Protein AF-A0A382SSI9-F1 (afdb_monomer_lite)

Structure (mmCIF, N/CA/C/O backbone):
data_AF-A0A382SSI9-F1
#
_entry.id   AF-A0A382SSI9-F1
#
loop_
_atom_site.group_PDB
_atom_site.id
_atom_site.type_symbol
_atom_site.label_atom_id
_atom_site.label_alt_id
_atom_site.label_comp_id
_atom_site.label_asym_id
_atom_site.label_entity_id
_atom_site.label_seq_id
_atom_site.pdbx_PDB_ins_code
_atom_site.Cartn_x
_atom_site.Cartn_y
_atom_site.Cartn_z
_atom_site.occupancy
_atom_site.B_iso_or_equiv
_atom_site.auth_seq_id
_atom_site.auth_comp_id
_atom_site.auth_asym_id
_atom_site.auth_atom_id
_atom_site.pdbx_PDB_model_num
ATOM 1 N N . ASP A 1 1 ? -12.653 9.758 23.344 1.00 43.72 1 ASP A N 1
ATOM 2 C CA . ASP A 1 1 ? -11.294 10.185 23.693 1.00 43.72 1 ASP A CA 1
ATOM 3 C C . ASP A 1 1 ? -10.363 9.436 22.756 1.00 43.72 1 ASP A C 1
ATOM 5 O O . ASP A 1 1 ? -10.110 8.259 22.970 1.00 43.72 1 ASP A O 1
ATOM 9 N N . THR A 1 2 ? -10.049 10.027 21.603 1.00 40.91 2 THR A N 1
ATOM 10 C CA . THR A 1 2 ? -9.311 9.336 20.533 1.00 40.91 2 THR A CA 1
ATOM 11 C C . THR A 1 2 ? -8.119 10.198 20.173 1.00 40.91 2 THR A C 1
ATOM 13 O O . THR A 1 2 ? -8.147 10.997 19.238 1.00 40.91 2 THR A O 1
ATOM 16 N N . SER A 1 3 ? -7.083 10.095 20.992 1.00 41.19 3 SER A N 1
ATOM 17 C CA . SER A 1 3 ? -5.764 10.627 20.696 1.00 41.19 3 SER A CA 1
ATOM 18 C C . SER A 1 3 ? -5.210 9.874 19.486 1.00 41.19 3 SER A C 1
ATOM 20 O O . SER A 1 3 ? -4.774 8.733 19.590 1.00 41.19 3 SER A O 1
ATOM 22 N N . VAL A 1 4 ? -5.247 10.513 18.317 1.00 52.16 4 VAL A N 1
ATOM 23 C CA . VAL A 1 4 ? -4.489 10.060 17.148 1.00 52.16 4 VAL A CA 1
ATOM 24 C C . VAL A 1 4 ? -3.039 10.443 17.412 1.00 52.16 4 VAL A C 1
ATOM 26 O O . VAL A 1 4 ? -2.714 11.631 17.464 1.00 52.16 4 VAL A O 1
ATOM 29 N N . GLY A 1 5 ? -2.180 9.451 17.641 1.00 47.81 5 GLY A N 1
ATOM 30 C CA . GLY A 1 5 ? -0.743 9.680 17.709 1.00 47.81 5 GLY A CA 1
ATOM 31 C C . GLY A 1 5 ? -0.292 10.286 16.387 1.00 47.81 5 GLY A C 1
ATOM 32 O O . GLY A 1 5 ? -0.384 9.641 15.354 1.00 47.81 5 GLY A O 1
ATOM 33 N N . ILE A 1 6 ? 0.136 11.547 16.392 1.00 51.38 6 ILE A N 1
ATOM 34 C CA . ILE A 1 6 ? 0.743 12.154 15.210 1.00 51.38 6 ILE A CA 1
ATOM 35 C C . ILE A 1 6 ? 2.222 11.801 15.280 1.00 51.38 6 ILE A C 1
ATOM 37 O O . ILE A 1 6 ? 2.952 12.383 16.085 1.00 51.38 6 ILE A O 1
ATOM 41 N N . SER A 1 7 ? 2.676 10.858 14.452 1.00 58.22 7 SER A N 1
ATOM 42 C CA . SER A 1 7 ? 4.112 10.660 14.269 1.00 58.22 7 SER A CA 1
ATOM 43 C C . SER A 1 7 ? 4.765 11.991 13.879 1.00 58.22 7 SER A C 1
ATOM 45 O O . SER A 1 7 ? 4.424 12.631 12.878 1.00 58.22 7 SER A O 1
ATOM 47 N N . LEU A 1 8 ? 5.732 12.418 14.695 1.00 55.09 8 LEU A N 1
ATOM 48 C CA . LEU A 1 8 ? 6.500 13.647 14.499 1.00 55.09 8 LEU A CA 1
ATOM 49 C C . LEU A 1 8 ? 7.387 13.588 13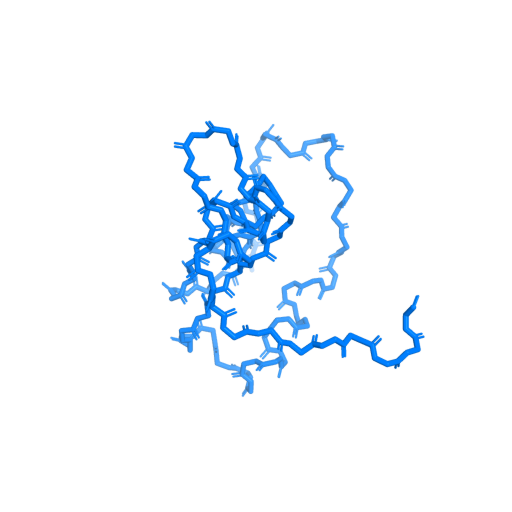.250 1.00 55.09 8 LEU A C 1
ATOM 51 O O . LEU A 1 8 ? 8.018 14.575 12.922 1.00 55.09 8 LEU A O 1
ATOM 55 N N . GLN A 1 9 ? 7.437 12.475 12.521 1.00 54.09 9 GLN A N 1
ATOM 56 C CA . GLN A 1 9 ? 8.229 12.327 11.295 1.00 54.09 9 GLN A CA 1
ATOM 57 C C . GLN A 1 9 ? 7.474 12.826 10.041 1.00 54.09 9 GLN A C 1
ATOM 59 O O . GLN A 1 9 ? 8.002 12.790 8.928 1.00 54.09 9 GLN A O 1
ATOM 64 N N . ASN A 1 10 ? 6.233 13.304 10.207 1.00 57.75 10 ASN A N 1
ATOM 65 C CA . ASN A 1 10 ? 5.243 13.378 9.126 1.00 57.75 10 ASN A CA 1
ATOM 66 C C . ASN A 1 10 ? 4.952 14.787 8.598 1.00 57.75 10 ASN A C 1
ATOM 68 O O . ASN A 1 10 ? 4.186 14.935 7.646 1.00 57.75 10 ASN A O 1
ATOM 72 N N . PHE A 1 11 ? 5.549 15.833 9.172 1.00 59.03 11 PHE A N 1
ATOM 73 C CA . PHE A 1 11 ? 5.143 17.224 8.919 1.00 59.03 11 PHE A CA 1
ATOM 74 C C . PHE A 1 11 ? 5.371 17.717 7.477 1.00 59.03 11 PHE A C 1
ATOM 76 O O . PHE A 1 11 ? 4.734 18.681 7.061 1.00 59.03 11 PHE A O 1
ATOM 83 N N . LEU A 1 12 ? 6.220 17.049 6.685 1.00 65.69 12 LEU A N 1
ATOM 84 C CA . LEU A 1 12 ? 6.439 17.397 5.271 1.00 65.69 12 LEU A CA 1
ATOM 85 C C . LEU A 1 12 ? 5.525 16.640 4.295 1.00 65.69 12 LEU A C 1
ATOM 87 O O . LEU A 1 12 ? 5.475 16.986 3.113 1.00 65.69 12 LEU A O 1
ATOM 91 N N . LYS A 1 13 ? 4.809 15.598 4.739 1.00 73.31 13 LYS A N 1
ATOM 92 C CA . LYS A 1 13 ? 3.983 14.776 3.845 1.00 73.31 13 LYS A CA 1
ATOM 93 C C . LYS A 1 13 ? 2.527 15.233 3.882 1.00 73.31 13 LYS A C 1
ATOM 95 O O . LYS A 1 13 ? 1.865 15.187 4.912 1.00 73.31 13 LYS A O 1
ATOM 100 N N . LYS A 1 14 ? 1.990 15.613 2.718 1.00 82.94 14 LYS A N 1
ATOM 101 C CA . LYS A 1 14 ? 0.559 15.903 2.558 1.00 82.94 14 LYS A CA 1
ATOM 102 C C . LYS A 1 14 ? -0.235 14.596 2.577 1.00 82.94 14 LYS A C 1
ATOM 104 O O . LYS A 1 14 ? -0.161 13.807 1.638 1.00 82.94 14 LYS A O 1
ATOM 109 N N . ILE A 1 15 ? -1.013 14.392 3.635 1.00 82.94 15 ILE A N 1
ATOM 110 C CA . ILE A 1 15 ? -1.892 13.231 3.796 1.00 82.94 15 ILE A CA 1
ATOM 111 C C . ILE A 1 15 ? -3.321 13.633 3.440 1.00 82.94 15 ILE A C 1
ATOM 113 O O . ILE A 1 15 ? -3.826 14.663 3.891 1.00 82.94 15 ILE A O 1
ATOM 117 N N . ARG A 1 16 ? -4.009 12.793 2.668 1.00 89.44 16 ARG A N 1
ATOM 118 C CA . ARG A 1 16 ? -5.457 12.903 2.492 1.00 89.44 16 ARG A CA 1
ATOM 119 C C . ARG A 1 16 ? -6.139 12.271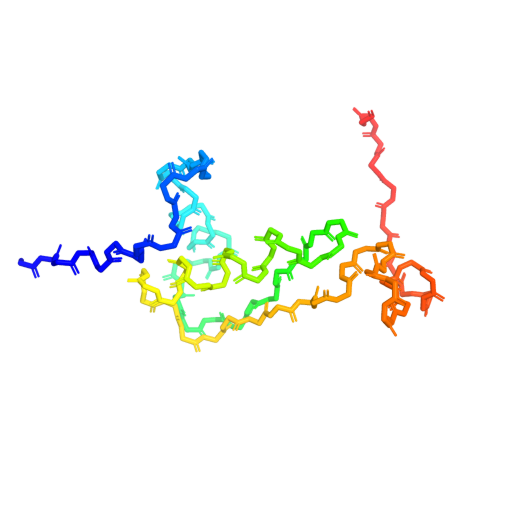 3.704 1.00 89.44 16 ARG A C 1
ATOM 121 O O . ARG A 1 16 ? -6.071 11.061 3.867 1.00 89.44 16 ARG A O 1
ATOM 128 N N . LYS A 1 17 ? -6.813 13.080 4.528 1.00 87.38 17 LYS A N 1
ATOM 129 C CA . LYS A 1 17 ? -7.442 12.645 5.796 1.00 87.38 17 LYS A CA 1
ATOM 130 C C . LYS A 1 17 ? -8.356 11.422 5.660 1.00 87.38 17 LYS A C 1
ATOM 132 O O . LYS A 1 17 ? -8.421 10.610 6.566 1.00 87.38 17 LYS A O 1
ATOM 137 N N . GLN A 1 18 ? -9.028 11.291 4.520 1.00 93.25 18 GLN A N 1
ATOM 138 C CA . GLN A 1 18 ? -9.979 10.214 4.252 1.00 93.25 18 GLN A CA 1
ATOM 139 C C . GLN A 1 18 ? -9.304 8.882 3.855 1.00 93.25 18 GLN A C 1
ATOM 141 O O . GLN A 1 18 ? -9.978 7.871 3.716 1.00 93.25 18 GLN A O 1
ATOM 146 N N . PHE A 1 19 ? -7.976 8.848 3.698 1.00 94.19 19 PHE A N 1
ATOM 147 C CA . PHE A 1 19 ? -7.261 7.649 3.256 1.00 94.19 19 PHE A CA 1
ATOM 148 C C . PHE A 1 19 ? -7.522 6.398 4.118 1.00 94.19 19 PHE A C 1
ATOM 150 O O . PHE A 1 19 ? -7.888 5.388 3.523 1.00 94.19 19 PHE A O 1
ATOM 157 N N . PRO A 1 20 ? -7.434 6.425 5.466 1.00 94.81 20 PRO A N 1
ATOM 158 C CA . PRO A 1 20 ? -7.724 5.236 6.273 1.00 94.81 20 PRO A CA 1
ATOM 159 C C . PRO A 1 20 ? -9.158 4.720 6.105 1.00 94.81 20 PRO A C 1
ATOM 161 O O . PRO A 1 20 ? -9.367 3.517 6.006 1.00 94.81 20 PRO A O 1
ATOM 164 N N . ASN A 1 21 ? -10.140 5.619 5.997 1.00 96.12 21 ASN A N 1
ATOM 165 C CA . ASN A 1 21 ? -11.542 5.241 5.798 1.00 96.12 21 ASN A CA 1
ATOM 166 C C . ASN A 1 21 ? -11.774 4.570 4.438 1.00 96.12 21 ASN A C 1
ATOM 168 O O . ASN A 1 21 ? -12.560 3.633 4.346 1.00 96.12 21 ASN A O 1
ATOM 172 N N . ASP A 1 22 ? -11.083 5.018 3.389 1.00 97.19 22 ASP A N 1
ATOM 173 C CA . ASP A 1 22 ? -11.185 4.375 2.077 1.00 97.19 22 ASP A CA 1
ATOM 174 C C . ASP A 1 22 ? -10.547 2.986 2.079 1.00 97.19 22 ASP A C 1
ATOM 176 O O . ASP A 1 22 ? -11.065 2.072 1.442 1.00 97.19 22 ASP A O 1
ATOM 180 N N . VAL A 1 23 ? -9.441 2.812 2.811 1.00 97.00 23 VAL A N 1
ATOM 181 C CA . VAL A 1 23 ? -8.841 1.486 3.005 1.00 97.00 23 VAL A CA 1
ATOM 182 C C . VAL A 1 23 ? -9.803 0.593 3.783 1.00 97.00 23 VAL A C 1
ATOM 184 O O . VAL A 1 23 ? -10.042 -0.529 3.363 1.00 97.00 23 VAL A O 1
ATOM 187 N N . LEU A 1 24 ? -10.421 1.095 4.855 1.00 97.81 24 LEU A N 1
ATOM 188 C CA 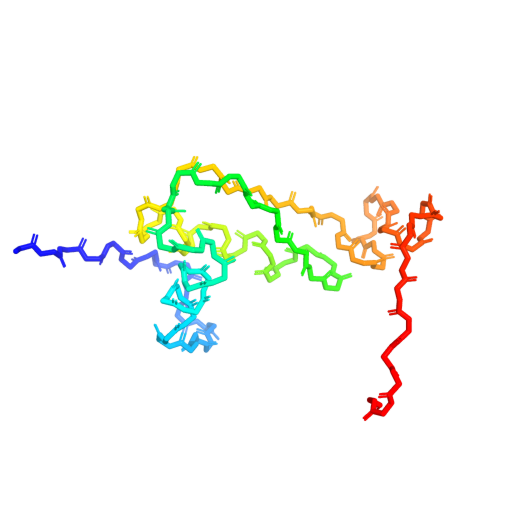. LEU A 1 24 ? -11.416 0.342 5.620 1.00 97.81 24 LEU A CA 1
ATOM 189 C C . LEU A 1 24 ? -12.598 -0.094 4.744 1.00 97.81 24 LEU A C 1
ATOM 191 O O . LEU A 1 24 ? -13.023 -1.244 4.814 1.00 97.81 24 LEU A O 1
ATOM 195 N N . ALA A 1 25 ? -13.094 0.800 3.886 1.00 98.12 25 ALA A N 1
ATOM 196 C CA . ALA A 1 25 ? -14.150 0.481 2.931 1.00 98.12 25 ALA A CA 1
ATOM 197 C C . ALA A 1 25 ? -13.715 -0.603 1.929 1.00 98.12 25 ALA A C 1
ATOM 199 O O . ALA A 1 25 ? -14.495 -1.500 1.630 1.00 98.12 25 ALA A O 1
ATOM 200 N N . ALA A 1 26 ? -12.465 -0.566 1.455 1.00 97.25 26 ALA A N 1
ATOM 201 C CA . ALA A 1 26 ? -11.904 -1.599 0.582 1.00 97.25 26 ALA A CA 1
ATOM 202 C C . ALA A 1 26 ? -11.685 -2.954 1.287 1.00 97.25 26 ALA A C 1
ATOM 204 O O . ALA A 1 26 ? -11.539 -3.974 0.616 1.00 97.25 26 ALA A O 1
ATOM 205 N N . LEU A 1 27 ? -11.657 -2.968 2.623 1.00 97.69 27 LEU A N 1
ATOM 206 C CA . LEU A 1 27 ? -11.569 -4.171 3.454 1.00 97.69 27 LEU A CA 1
ATOM 207 C C . LEU A 1 27 ? -12.931 -4.615 4.006 1.00 97.69 27 LEU A C 1
ATOM 209 O O . LEU A 1 27 ? -12.978 -5.347 4.992 1.00 97.69 27 LEU A O 1
ATOM 213 N N . ASP A 1 28 ? -14.033 -4.177 3.392 1.00 97.62 28 ASP A N 1
ATOM 214 C CA . ASP A 1 28 ? -15.401 -4.516 3.803 1.00 97.62 28 ASP A CA 1
ATOM 215 C C . ASP A 1 28 ? -15.716 -4.129 5.265 1.00 97.62 28 ASP A C 1
ATOM 217 O O . ASP A 1 28 ? -16.545 -4.749 5.929 1.00 97.62 28 ASP A O 1
ATOM 221 N N . GLY A 1 29 ? -15.050 -3.094 5.788 1.00 97.44 29 GLY A N 1
ATOM 222 C CA . GLY A 1 29 ? -15.226 -2.635 7.166 1.00 97.44 29 GLY A CA 1
ATOM 223 C C . GLY A 1 29 ? -14.406 -3.391 8.216 1.00 97.44 29 GLY A C 1
ATOM 224 O O . GLY A 1 29 ? -14.549 -3.085 9.399 1.00 97.44 29 GLY A O 1
ATOM 225 N N . ASP A 1 30 ? -13.545 -4.336 7.823 1.00 97.88 30 ASP A N 1
ATOM 226 C CA . ASP A 1 30 ? -12.732 -5.134 8.745 1.00 97.88 30 ASP A CA 1
ATOM 227 C C . ASP A 1 30 ? -11.266 -4.641 8.818 1.00 97.88 30 ASP A C 1
ATOM 229 O O . ASP A 1 30 ? -10.475 -4.918 7.911 1.00 97.88 30 ASP A O 1
ATOM 233 N N . PRO A 1 31 ? -10.844 -3.960 9.906 1.00 96.19 31 PRO A N 1
ATOM 234 C CA . PRO A 1 31 ? -9.452 -3.533 10.095 1.00 96.19 31 PRO A CA 1
ATOM 235 C C . PRO A 1 31 ? -8.496 -4.693 10.448 1.00 96.19 31 PRO A C 1
ATOM 237 O O . PRO A 1 31 ? -7.276 -4.504 10.498 1.00 96.19 31 PRO A O 1
ATOM 240 N N . GLY A 1 32 ? -9.033 -5.888 10.713 1.00 97.69 32 GLY A N 1
ATOM 241 C CA . GLY A 1 32 ? -8.295 -7.132 10.911 1.00 97.69 32 GLY A CA 1
ATOM 242 C C . GLY A 1 32 ? -7.994 -7.882 9.618 1.00 97.69 32 GLY A C 1
ATOM 243 O O . GLY A 1 32 ? -7.144 -8.777 9.619 1.00 97.69 32 GLY A O 1
ATOM 244 N N . ARG A 1 33 ? -8.625 -7.521 8.499 1.00 98.31 33 ARG A N 1
ATOM 245 C CA . ARG A 1 33 ? -8.357 -8.158 7.212 1.00 98.31 33 ARG A CA 1
ATOM 246 C C . ARG A 1 33 ? -6.942 -7.832 6.739 1.00 98.31 33 ARG A C 1
ATOM 248 O O . ARG A 1 33 ? -6.521 -6.678 6.736 1.00 98.31 33 ARG A O 1
ATOM 255 N N . ALA A 1 34 ? -6.208 -8.861 6.318 1.00 98.12 34 ALA A N 1
ATOM 256 C CA . ALA A 1 34 ? -4.845 -8.687 5.835 1.00 98.12 34 ALA A CA 1
ATOM 257 C C . ALA A 1 34 ? -4.805 -7.832 4.560 1.00 98.12 34 ALA A C 1
ATOM 259 O O . ALA A 1 34 ? -5.539 -8.091 3.602 1.00 98.12 34 ALA A O 1
ATOM 260 N N . VAL A 1 35 ? -3.915 -6.839 4.543 1.00 97.62 35 VAL A N 1
ATOM 261 C CA . VAL A 1 35 ? -3.708 -5.941 3.404 1.00 97.62 35 VAL A CA 1
ATOM 262 C C . VAL A 1 35 ? -2.225 -5.635 3.218 1.00 97.62 35 VAL A C 1
ATOM 264 O O . VAL A 1 35 ? -1.501 -5.372 4.177 1.00 97.62 35 VAL A O 1
ATOM 267 N N . ALA A 1 36 ? -1.766 -5.651 1.969 1.00 97.88 36 ALA A N 1
ATOM 268 C CA . ALA A 1 36 ? -0.423 -5.222 1.598 1.00 97.88 36 ALA A CA 1
ATOM 269 C C . ALA A 1 36 ? -0.495 -3.918 0.796 1.00 97.88 36 ALA A C 1
ATOM 271 O O . ALA A 1 36 ? -1.302 -3.792 -0.126 1.00 97.88 36 ALA A O 1
ATOM 272 N N . LEU A 1 37 ? 0.356 -2.951 1.134 1.00 97.94 37 LEU A N 1
ATOM 273 C CA . LEU A 1 37 ? 0.482 -1.690 0.416 1.00 97.94 37 LEU A CA 1
ATOM 274 C C . LEU A 1 37 ? 1.725 -1.707 -0.458 1.00 97.94 37 LEU A C 1
ATOM 276 O O . LEU A 1 37 ? 2.810 -2.092 -0.030 1.00 97.94 37 LEU A O 1
ATOM 280 N N . ILE A 1 38 ? 1.566 -1.209 -1.678 1.00 97.94 38 ILE A N 1
ATOM 281 C CA . ILE A 1 38 ? 2.653 -1.059 -2.635 1.00 97.94 38 ILE A CA 1
ATOM 282 C C . ILE A 1 38 ? 2.638 0.347 -3.220 1.00 97.94 38 ILE A C 1
ATOM 284 O O . ILE A 1 38 ? 1.591 0.922 -3.516 1.00 97.94 38 ILE A O 1
ATOM 288 N N . CYS A 1 39 ? 3.822 0.928 -3.384 1.00 96.75 39 CYS A N 1
ATOM 289 C CA . CYS A 1 39 ? 3.998 2.166 -4.134 1.00 96.75 39 CYS A CA 1
ATOM 290 C C . CYS A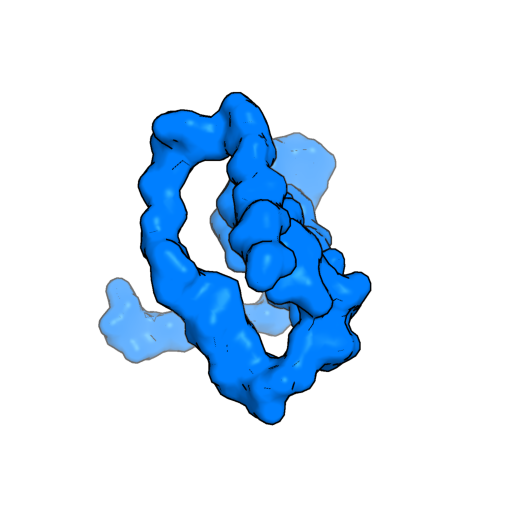 1 39 ? 5.088 1.991 -5.196 1.00 96.75 39 CYS A C 1
ATOM 292 O O . CYS A 1 39 ? 5.472 0.877 -5.524 1.00 96.75 39 CYS A O 1
ATOM 294 N N . ALA A 1 40 ? 5.607 3.080 -5.765 1.00 97.38 40 ALA A N 1
ATOM 295 C CA . ALA A 1 40 ? 6.612 2.968 -6.820 1.00 97.38 40 ALA A CA 1
ATOM 296 C C . ALA A 1 40 ? 7.941 2.331 -6.358 1.00 97.38 40 ALA A C 1
ATOM 298 O O . ALA A 1 40 ? 8.523 1.570 -7.125 1.00 97.38 40 ALA A O 1
ATOM 299 N N . SER A 1 41 ? 8.404 2.651 -5.143 1.00 97.25 41 SER A N 1
ATOM 300 C CA . SER A 1 41 ? 9.745 2.302 -4.632 1.00 97.25 41 SER A CA 1
ATOM 301 C C . SER A 1 41 ? 9.803 2.179 -3.092 1.00 97.25 41 SER A C 1
ATOM 303 O O . SER A 1 41 ? 10.793 2.563 -2.481 1.00 97.25 41 SER A O 1
ATOM 305 N N . GLY A 1 42 ? 8.702 1.793 -2.437 1.00 95.12 42 GLY A N 1
ATOM 306 C CA . GLY A 1 42 ? 8.627 1.581 -0.975 1.00 95.12 42 GLY A CA 1
ATOM 307 C C . GLY A 1 42 ? 8.284 2.790 -0.095 1.00 95.12 42 GLY A C 1
ATOM 308 O O . GLY A 1 42 ? 7.467 2.697 0.813 1.00 95.12 42 GLY A O 1
ATOM 309 N N . GLY A 1 43 ? 8.824 3.981 -0.369 1.00 92.44 43 GLY A N 1
ATOM 310 C CA . GLY A 1 43 ? 8.760 5.089 0.608 1.00 92.44 43 GLY A CA 1
ATOM 311 C C . GLY A 1 43 ? 7.361 5.634 0.970 1.00 92.44 43 GLY A C 1
ATOM 312 O O . GLY A 1 43 ? 7.179 6.226 2.037 1.00 92.44 43 GLY A O 1
ATOM 313 N N . ARG A 1 44 ? 6.357 5.488 0.092 1.00 93.88 44 ARG A N 1
ATOM 314 C CA . ARG A 1 44 ? 4.961 5.888 0.384 1.00 93.88 44 ARG A CA 1
ATOM 315 C C . ARG A 1 44 ? 4.162 4.769 1.048 1.00 93.88 44 ARG A C 1
ATOM 317 O O . ARG A 1 44 ? 3.300 5.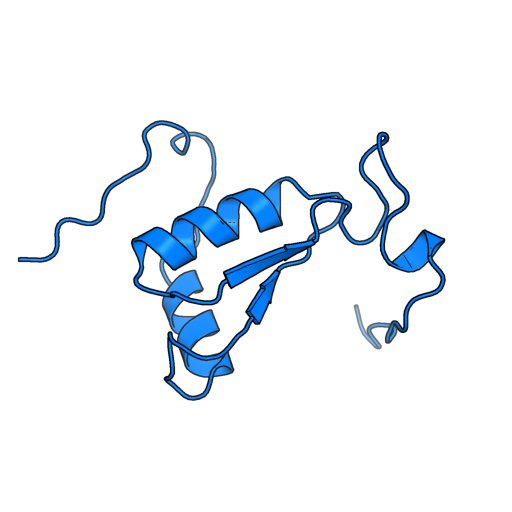081 1.859 1.00 93.88 44 ARG A O 1
ATOM 324 N N . SER A 1 45 ? 4.435 3.512 0.707 1.00 96.06 45 SER A N 1
ATOM 325 C CA . SER A 1 45 ? 3.743 2.353 1.272 1.00 96.06 45 SER A CA 1
ATOM 326 C C . SER A 1 45 ? 4.201 2.091 2.706 1.00 96.06 45 SER A C 1
ATOM 328 O O . SER A 1 45 ? 3.341 2.025 3.577 1.00 96.06 45 SER A O 1
ATOM 330 N N . ALA A 1 46 ? 5.508 2.142 2.988 1.00 94.44 46 ALA A N 1
ATOM 331 C CA . ALA A 1 46 ? 6.047 2.083 4.352 1.00 94.44 46 ALA A CA 1
ATOM 332 C C . ALA A 1 46 ? 5.409 3.142 5.266 1.00 94.44 46 ALA A C 1
ATOM 334 O O . ALA A 1 46 ? 5.013 2.884 6.399 1.00 94.44 46 ALA A O 1
ATOM 335 N N . TYR A 1 47 ? 5.247 4.349 4.724 1.00 91.44 47 TYR A N 1
ATOM 336 C CA . TYR A 1 47 ? 4.596 5.446 5.422 1.00 91.44 47 TYR A CA 1
ATOM 337 C C . TYR A 1 47 ? 3.105 5.191 5.683 1.00 91.44 47 TYR A C 1
ATOM 339 O O . TYR A 1 47 ? 2.608 5.417 6.783 1.00 91.44 47 TYR A O 1
ATOM 347 N N . ALA A 1 48 ? 2.386 4.718 4.665 1.00 94.25 48 ALA A N 1
ATOM 348 C CA . ALA A 1 48 ? 0.967 4.416 4.770 1.00 94.25 48 ALA A CA 1
ATOM 349 C C . ALA A 1 48 ? 0.680 3.253 5.734 1.00 94.25 48 ALA A C 1
ATOM 351 O O . ALA A 1 48 ? -0.347 3.290 6.403 1.00 94.25 48 ALA A O 1
ATOM 352 N N . VAL A 1 49 ? 1.586 2.275 5.863 1.00 95.62 49 VAL A N 1
ATOM 353 C CA . VAL A 1 49 ? 1.490 1.214 6.881 1.00 95.62 49 VAL A CA 1
ATOM 354 C C . VAL A 1 49 ? 1.442 1.807 8.287 1.00 95.62 49 VAL A C 1
ATOM 356 O O . VAL A 1 49 ? 0.513 1.494 9.026 1.00 95.62 49 VAL A O 1
ATOM 359 N N . GLY A 1 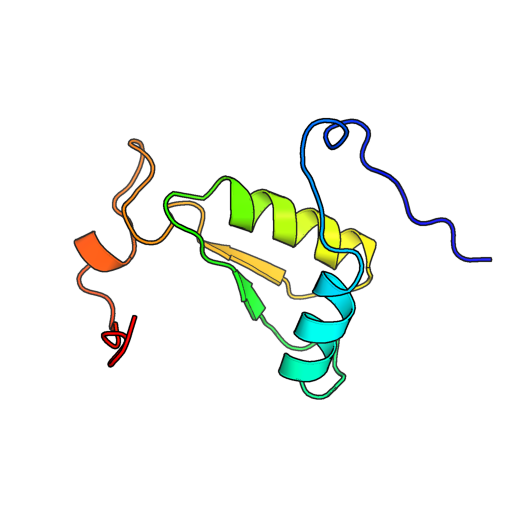50 ? 2.361 2.717 8.629 1.00 92.44 50 GLY A N 1
ATOM 360 C CA . GLY A 1 50 ? 2.354 3.386 9.936 1.00 92.44 50 GLY A CA 1
ATOM 361 C C . GLY A 1 50 ? 1.055 4.157 10.196 1.00 92.44 50 GLY A C 1
ATOM 362 O O . GLY A 1 50 ? 0.456 4.012 11.257 1.00 92.44 50 GLY A O 1
ATOM 363 N N . LEU A 1 51 ? 0.555 4.892 9.194 1.00 92.31 51 LEU A N 1
ATOM 364 C CA . LEU A 1 51 ? -0.724 5.610 9.300 1.00 92.31 51 LEU A CA 1
ATOM 365 C C . LEU A 1 51 ? -1.923 4.683 9.538 1.00 92.31 51 LEU A C 1
ATOM 367 O O . LEU A 1 51 ? -2.848 5.048 10.259 1.00 92.31 51 LEU A O 1
ATOM 371 N N . LEU A 1 52 ? -1.943 3.508 8.907 1.00 95.56 52 LEU A N 1
ATOM 372 C CA . LEU A 1 52 ? -3.022 2.537 9.088 1.00 95.56 52 LEU A CA 1
ATOM 373 C C . LEU A 1 52 ? -2.911 1.831 10.444 1.00 95.56 52 LEU A C 1
ATOM 375 O O . LEU A 1 52 ? -3.923 1.631 11.106 1.00 95.56 52 LEU A O 1
ATOM 379 N N . GLN A 1 53 ? -1.701 1.530 10.911 1.00 95.38 53 GLN A N 1
ATOM 380 C CA . GLN A 1 53 ? -1.486 0.997 12.259 1.00 95.38 53 GLN A CA 1
ATOM 381 C C . GLN A 1 53 ? -1.948 1.989 13.337 1.00 95.38 53 GLN A C 1
ATOM 383 O O . GLN A 1 53 ? -2.687 1.608 14.243 1.00 95.38 53 GLN A O 1
ATOM 388 N N . GLU A 1 54 ? -1.606 3.277 13.201 1.00 91.50 54 GLU A N 1
ATOM 389 C CA . GLU A 1 54 ? -2.106 4.357 14.071 1.00 91.50 54 GLU A CA 1
ATOM 390 C C . GLU A 1 54 ? -3.642 4.484 14.024 1.00 91.50 54 GLU A C 1
ATOM 392 O O . GLU A 1 54 ? -4.263 4.885 15.008 1.00 91.50 54 GLU A O 1
ATOM 397 N N . ALA A 1 55 ? -4.266 4.112 12.901 1.00 93.00 55 ALA A N 1
ATOM 398 C CA . ALA A 1 55 ? -5.717 4.092 12.721 1.00 93.00 55 ALA A CA 1
ATOM 399 C C . ALA A 1 55 ? -6.397 2.786 13.191 1.00 93.00 55 ALA A C 1
ATOM 401 O O . ALA A 1 55 ? -7.612 2.660 13.047 1.00 93.00 55 ALA A O 1
ATOM 402 N N . GLY A 1 56 ? -5.652 1.830 13.761 1.00 95.75 56 GLY A N 1
ATOM 403 C CA . GLY A 1 56 ? -6.197 0.604 14.361 1.00 95.75 56 GLY A CA 1
ATOM 404 C C . GLY A 1 56 ? -6.231 -0.628 13.451 1.00 95.75 56 GLY A C 1
ATOM 405 O O . GLY A 1 56 ? -6.831 -1.635 13.822 1.00 95.75 56 GLY A O 1
ATOM 406 N N . PHE A 1 57 ? -5.592 -0.583 12.281 1.00 97.81 57 PHE A N 1
ATOM 407 C CA . PHE A 1 57 ? -5.436 -1.760 11.428 1.00 97.81 57 PHE A CA 1
ATOM 408 C C . PHE A 1 57 ? -4.322 -2.662 11.974 1.00 97.81 57 PHE A C 1
ATOM 410 O O . PHE A 1 57 ? -3.240 -2.179 12.311 1.00 97.81 57 PHE A O 1
ATOM 417 N N . VAL A 1 58 ? -4.559 -3.976 12.030 1.00 96.12 58 VAL A N 1
ATOM 418 C CA . VAL A 1 58 ? -3.640 -4.911 12.718 1.00 96.12 58 VAL A CA 1
ATOM 419 C C . VAL A 1 58 ? -2.843 -5.819 11.781 1.00 96.12 58 VAL A C 1
ATOM 421 O O . VAL A 1 58 ? -1.760 -6.261 12.153 1.00 96.12 58 VAL A O 1
ATOM 424 N N . ASN A 1 59 ? -3.321 -6.050 10.554 1.00 97.38 59 ASN A N 1
ATOM 425 C CA . ASN A 1 59 ? -2.683 -6.938 9.573 1.00 97.38 59 ASN A CA 1
ATOM 426 C C . ASN A 1 59 ? -2.279 -6.169 8.305 1.00 97.38 59 ASN A C 1
ATOM 428 O O . ASN A 1 59 ? -2.778 -6.417 7.208 1.00 97.38 59 ASN A O 1
ATOM 432 N N . VAL A 1 60 ? -1.391 -5.187 8.477 1.00 97.75 60 VAL A N 1
ATOM 433 C CA . VAL A 1 60 ? -0.941 -4.278 7.412 1.00 97.75 60 VAL A CA 1
ATOM 434 C C . VAL A 1 60 ? 0.513 -4.570 7.046 1.00 97.75 60 VAL A C 1
ATOM 436 O O . VAL A 1 60 ? 1.378 -4.582 7.921 1.00 97.75 60 VAL A O 1
ATOM 439 N N . HIS A 1 61 ? 0.795 -4.767 5.759 1.00 97.88 61 HIS A N 1
ATOM 440 C CA . HIS A 1 61 ? 2.121 -5.131 5.255 1.00 97.88 61 HIS A CA 1
ATOM 441 C C . HIS A 1 61 ? 2.633 -4.121 4.221 1.00 97.88 61 HIS A C 1
ATOM 443 O O . HIS A 1 61 ? 1.858 -3.584 3.431 1.00 97.88 61 HIS A O 1
ATOM 449 N N . ASP A 1 62 ? 3.944 -3.880 4.199 1.00 97.88 62 ASP A N 1
ATOM 450 C CA . ASP A 1 62 ? 4.609 -3.062 3.180 1.00 97.88 62 ASP A CA 1
ATOM 451 C C . ASP A 1 62 ? 5.301 -3.960 2.152 1.00 97.88 62 ASP A C 1
ATOM 453 O O . ASP A 1 62 ? 6.037 -4.875 2.517 1.00 97.88 62 ASP A O 1
ATOM 457 N N . ILE A 1 63 ? 5.104 -3.668 0.867 1.00 98.00 63 ILE A N 1
ATOM 458 C CA . ILE A 1 63 ? 5.965 -4.180 -0.200 1.00 98.00 63 ILE A CA 1
ATOM 459 C C . ILE A 1 63 ? 7.068 -3.142 -0.421 1.00 98.00 63 ILE A C 1
ATOM 461 O O . ILE A 1 63 ? 6.948 -2.235 -1.256 1.00 98.00 63 ILE A O 1
ATOM 465 N N . SER A 1 64 ? 8.125 -3.261 0.383 1.00 97.19 64 SER A N 1
ATOM 466 C CA . SER A 1 64 ? 9.150 -2.228 0.579 1.00 97.19 64 SER A CA 1
ATOM 467 C C . SER A 1 64 ? 10.005 -1.939 -0.656 1.00 97.19 64 SER A C 1
ATOM 469 O O . SER A 1 64 ? 10.542 -0.841 -0.799 1.00 97.19 64 SER A O 1
ATOM 471 N N . GLU A 1 65 ? 10.110 -2.870 -1.598 1.00 98.06 65 GLU A N 1
ATOM 472 C CA . GLU A 1 65 ? 10.786 -2.641 -2.877 1.00 98.06 65 GLU A CA 1
ATOM 473 C C . GLU A 1 65 ? 9.927 -1.825 -3.854 1.00 98.06 65 GLU A C 1
ATOM 475 O O . GLU A 1 65 ? 10.438 -1.196 -4.784 1.00 98.06 65 GLU A O 1
ATOM 480 N N . GLY A 1 66 ? 8.608 -1.796 -3.651 1.00 98.25 66 GLY A N 1
ATOM 481 C CA . GLY A 1 66 ? 7.656 -1.162 -4.553 1.00 98.25 66 GLY A CA 1
ATOM 482 C C . GLY A 1 66 ? 7.531 -1.843 -5.922 1.00 98.25 66 GLY A C 1
ATOM 483 O O . GLY A 1 66 ? 8.048 -2.929 -6.180 1.00 98.25 66 GLY A O 1
ATOM 484 N N . MET A 1 67 ? 6.834 -1.174 -6.843 1.00 98.12 67 MET A N 1
ATOM 485 C CA . MET A 1 67 ? 6.605 -1.665 -8.205 1.00 98.12 67 MET A CA 1
ATOM 486 C C . MET A 1 67 ? 7.901 -1.767 -9.017 1.00 98.12 67 MET A C 1
ATOM 488 O O . MET A 1 67 ? 8.081 -2.727 -9.765 1.00 98.12 67 MET A O 1
ATOM 492 N N . ARG A 1 68 ? 8.790 -0.770 -8.899 1.00 97.88 68 ARG A N 1
ATOM 493 C CA . ARG A 1 68 ? 9.998 -0.634 -9.735 1.00 97.88 68 ARG A CA 1
ATOM 494 C C . ARG A 1 68 ? 11.272 -1.159 -9.077 1.00 97.88 68 ARG A C 1
ATOM 496 O O . ARG A 1 68 ? 12.209 -1.495 -9.791 1.00 97.88 68 ARG A O 1
ATOM 503 N N . GLY A 1 69 ? 11.312 -1.226 -7.751 1.00 97.69 69 GLY A N 1
ATOM 504 C CA . GLY A 1 69 ? 12.533 -1.430 -6.977 1.00 97.69 69 GLY A CA 1
ATOM 505 C C . GLY A 1 69 ? 12.991 -0.130 -6.322 1.00 97.69 69 GLY A C 1
ATOM 506 O O . GLY A 1 69 ? 12.542 0.967 -6.677 1.00 97.69 69 GLY A O 1
ATOM 507 N N . ASN A 1 70 ? 13.889 -0.265 -5.354 1.00 96.69 70 ASN A N 1
ATOM 508 C CA . ASN A 1 70 ? 14.373 0.835 -4.517 1.00 96.69 70 ASN A CA 1
ATOM 509 C C . ASN A 1 70 ? 15.908 0.991 -4.537 1.00 96.69 70 ASN A C 1
ATOM 511 O O . ASN A 1 70 ? 16.446 1.789 -3.779 1.00 96.69 70 ASN A O 1
ATOM 515 N N . GLY A 1 71 ? 16.604 0.258 -5.413 1.00 95.38 71 GLY A N 1
ATOM 516 C CA . GLY A 1 71 ? 18.069 0.237 -5.507 1.00 95.38 71 GLY A CA 1
ATOM 517 C C . GLY A 1 71 ? 18.734 -0.841 -4.646 1.00 95.38 71 GLY A C 1
ATOM 518 O O . GLY A 1 71 ? 19.825 -1.282 -4.989 1.00 95.38 71 GLY A O 1
ATOM 519 N N . GLU A 1 72 ? 18.061 -1.320 -3.597 1.00 96.06 72 GLU A N 1
ATOM 520 C CA . GLU A 1 72 ? 18.540 -2.417 -2.745 1.00 96.06 72 GLU A CA 1
ATOM 521 C C . GLU A 1 72 ? 18.021 -3.776 -3.224 1.00 96.06 72 GLU A C 1
ATOM 523 O O . GLU A 1 72 ? 18.737 -4.775 -3.181 1.00 96.06 72 GLU A O 1
ATOM 528 N N . ALA A 1 73 ? 16.782 -3.815 -3.720 1.00 96.62 73 ALA A N 1
ATOM 529 C CA . ALA A 1 73 ? 16.155 -5.036 -4.205 1.00 96.62 73 ALA A CA 1
ATOM 530 C C . ALA A 1 73 ? 15.228 -4.780 -5.412 1.00 96.62 73 ALA A C 1
ATOM 532 O O . ALA A 1 73 ? 14.702 -3.669 -5.587 1.00 96.62 73 ALA A O 1
ATOM 533 N N . PRO A 1 74 ? 15.030 -5.795 -6.281 1.00 98.06 74 PRO A N 1
ATOM 534 C CA . PRO A 1 74 ? 14.146 -5.674 -7.432 1.00 98.06 74 PRO A CA 1
ATOM 535 C C . PRO A 1 74 ? 12.691 -5.514 -6.985 1.00 98.06 74 PRO A C 1
ATOM 537 O O . PRO A 1 74 ? 12.228 -6.193 -6.066 1.00 98.06 74 PRO A O 1
ATOM 540 N N . GLY A 1 75 ? 11.957 -4.633 -7.665 1.00 98.00 75 GLY A N 1
ATOM 541 C CA . GLY A 1 75 ? 10.531 -4.431 -7.414 1.00 98.00 75 GLY A CA 1
ATOM 542 C C . GLY A 1 75 ? 9.639 -5.483 -8.062 1.00 98.00 75 GLY A C 1
ATOM 543 O O . GLY A 1 75 ? 10.102 -6.361 -8.791 1.00 98.00 75 GLY A O 1
ATOM 544 N N . TRP A 1 76 ? 8.334 -5.339 -7.838 1.00 98.31 76 TRP A N 1
ATOM 545 C CA . TRP A 1 76 ? 7.282 -6.230 -8.339 1.00 98.31 76 TRP A CA 1
ATOM 546 C C . TRP A 1 76 ? 7.424 -6.573 -9.830 1.00 98.31 76 TRP A C 1
ATOM 548 O O . TRP A 1 76 ? 7.387 -7.743 -10.206 1.00 98.31 76 TRP A O 1
ATOM 558 N N . MET A 1 77 ? 7.654 -5.558 -10.673 1.00 97.44 77 MET A N 1
ATOM 559 C CA . MET A 1 77 ? 7.773 -5.740 -12.124 1.00 97.44 77 MET A CA 1
ATOM 560 C C . MET A 1 77 ? 9.055 -6.481 -12.512 1.00 97.44 77 MET A C 1
ATOM 562 O O . MET A 1 77 ? 9.010 -7.391 -13.331 1.00 97.44 77 MET A O 1
ATOM 566 N N . ALA A 1 78 ? 10.189 -6.145 -11.892 1.00 97.62 78 ALA A N 1
ATOM 567 C CA . ALA A 1 78 ? 11.468 -6.809 -12.164 1.00 97.62 78 ALA A CA 1
ATOM 568 C C . ALA A 1 78 ? 11.482 -8.280 -11.705 1.00 97.62 78 ALA A C 1
ATOM 570 O O . ALA A 1 78 ? 12.296 -9.070 -12.175 1.00 97.62 78 ALA A O 1
ATOM 571 N N . ARG A 1 79 ? 10.567 -8.652 -10.803 1.00 98.00 79 ARG A N 1
ATOM 572 C CA . ARG A 1 79 ? 10.339 -10.031 -10.352 1.00 98.00 79 ARG A CA 1
ATOM 573 C C . ARG A 1 79 ? 9.341 -10.803 -11.228 1.00 98.00 79 ARG A C 1
ATOM 575 O O . ARG A 1 79 ? 9.027 -11.940 -10.892 1.00 98.00 79 ARG A O 1
ATOM 582 N N . ASN A 1 80 ? 8.847 -10.220 -12.326 1.00 97.44 80 ASN A N 1
ATOM 583 C CA . ASN A 1 80 ? 7.831 -10.807 -13.212 1.00 97.44 80 ASN A CA 1
ATOM 584 C C . ASN A 1 80 ? 6.543 -11.230 -12.481 1.00 97.44 80 ASN A C 1
ATOM 586 O O . ASN A 1 80 ? 5.907 -12.221 -12.845 1.00 97.44 80 ASN A O 1
ATOM 590 N N . LEU A 1 81 ? 6.156 -10.491 -11.438 1.00 97.56 81 LEU A N 1
ATOM 591 C CA . LEU A 1 81 ? 4.886 -10.724 -10.756 1.00 97.56 81 LEU A CA 1
ATOM 592 C C . LEU A 1 81 ? 3.714 -10.163 -11.583 1.00 97.56 81 LEU A C 1
ATOM 594 O O . LEU A 1 81 ? 3.906 -9.201 -12.333 1.00 97.56 81 LEU A O 1
ATOM 598 N N . PRO A 1 82 ? 2.495 -10.724 -11.448 1.00 97.31 82 PRO A N 1
ATOM 599 C CA . PRO A 1 82 ? 1.347 -10.309 -12.249 1.00 97.31 82 PRO A CA 1
ATOM 600 C C . PRO A 1 82 ? 1.041 -8.814 -12.117 1.00 97.31 82 PRO A C 1
ATOM 602 O O . PRO A 1 82 ? 1.017 -8.266 -11.012 1.00 97.31 82 PRO A O 1
ATOM 605 N N . ILE A 1 83 ? 0.772 -8.173 -13.252 1.00 95.62 83 ILE A N 1
ATOM 606 C CA . ILE A 1 83 ? 0.319 -6.785 -13.353 1.00 95.62 83 ILE A CA 1
ATOM 607 C C . ILE A 1 83 ? -0.844 -6.708 -14.338 1.00 95.62 83 ILE A C 1
ATOM 609 O O . ILE A 1 83 ? -0.930 -7.501 -15.274 1.00 95.62 83 ILE A O 1
ATOM 613 N N . VAL A 1 84 ? -1.717 -5.729 -14.134 1.00 94.31 84 VAL A N 1
ATOM 614 C CA . VAL A 1 84 ? -2.753 -5.356 -15.097 1.00 94.31 84 VAL A CA 1
ATOM 615 C C . VAL A 1 84 ? -2.441 -3.941 -15.554 1.00 94.31 84 VAL A C 1
ATOM 617 O O . VAL A 1 84 ? -2.245 -3.048 -14.727 1.00 94.31 84 VAL A O 1
ATOM 620 N N . SER A 1 85 ? -2.345 -3.747 -16.865 1.00 90.12 85 SER A N 1
ATOM 621 C CA . SER A 1 85 ? -2.188 -2.417 -17.445 1.00 90.12 85 SER A CA 1
ATOM 622 C C . SER A 1 85 ? -3.443 -1.594 -17.177 1.00 90.12 85 SER A C 1
ATOM 624 O O . SER A 1 85 ? -4.557 -2.094 -17.318 1.00 90.12 85 SER A O 1
ATOM 626 N N . CYS A 1 86 ? -3.271 -0.329 -16.799 1.00 88.94 86 CYS A N 1
ATOM 627 C CA . CYS A 1 86 ? -4.408 0.574 -16.722 1.00 88.94 86 CYS A CA 1
ATOM 628 C C . CYS A 1 86 ? -4.834 0.960 -18.139 1.00 88.94 86 CYS A C 1
ATOM 630 O O . CYS A 1 86 ? -4.103 1.658 -18.840 1.00 88.94 86 CYS A O 1
ATOM 632 N N . GLU A 1 87 ? -6.012 0.510 -18.555 1.00 89.19 87 GLU A N 1
ATOM 633 C CA . GLU A 1 87 ? -6.633 0.972 -19.790 1.00 89.19 87 GLU A CA 1
ATOM 634 C C . GLU A 1 87 ? -7.276 2.342 -19.527 1.00 89.19 87 GLU A C 1
ATOM 636 O O . GLU A 1 87 ? -8.275 2.442 -18.818 1.00 89.19 87 GLU A O 1
ATOM 641 N N . GLY A 1 88 ? -6.674 3.413 -20.056 1.00 84.88 88 GLY A N 1
ATOM 642 C CA . GLY A 1 88 ? -7.191 4.783 -19.911 1.00 84.88 88 GLY A CA 1
ATOM 643 C C . GLY A 1 88 ? -6.563 5.620 -18.790 1.00 84.88 88 GLY A C 1
ATOM 644 O O . GLY A 1 88 ? -7.105 6.673 -18.450 1.00 84.88 88 GLY A O 1
ATOM 645 N N . CYS A 1 89 ? -5.430 5.172 -18.243 1.00 77.38 89 CYS A N 1
ATOM 646 C CA . CYS A 1 89 ? -4.434 6.048 -17.629 1.00 77.38 89 CYS A CA 1
ATOM 647 C C . CYS A 1 89 ? -3.447 6.539 -18.713 1.00 77.38 89 CYS A C 1
ATOM 649 O O . CYS A 1 89 ? -2.792 7.566 -18.454 1.00 77.38 89 CYS A O 1
#

InterPro domains:
  IPR001763 Rhodanese-like domain [PF00581] (18-68)
  IPR036873 Rhodanese-like domain superfamily [G3DSA:3.40.250.10] (3-88)
  IPR036873 Rhodanese-like domain superfamily [SSF52821] (22-86)

Radius of gyration: 14.52 Å; chains: 1; bounding box: 34×28×44 Å

Organism: NCBI:txid408172

Foldseek 3Di:
DQPQPDPPVPPPPDDDPCVLVVVCVVVVNDLADADEDADAAQPVRVVVQVVSVSVPRDRYHYQRLHQQGHVVDGHCVSVVHDDDDDDPD

pLDDT: mean 89.18, std 15.46, range [40.91, 98.31]

Secondary structure (DSSP, 8-state):
-------TT-TTS---TTHHHHHHHHTTT-TTS-EEEE-SSSHHHHHHHHHHHHTT-SSEEEETTTTTB-SSSB-TTTTT------TT-

Sequence (89 aa):
DTSVGISLQNFLKKIRKQFPNDVLAALDGDPGRAVALICASGGRSAYAVGLLQEAGFVNVHDISEGMRGNGEAPGWMARNLPIVSCEGC